Protein AF-A0A9E6ZPW3-F1 (afdb_monomer)

Sequence (59 aa):
MKDNRSLHDIIESLPNEFIEKIKSETDISVLTKMKKRLRNKDKIAVVEARIQNLNHLVA

Radius of gyration: 11.42 Å; Cα contacts (8 Å, |Δi|>4): 30; chains: 1; bounding box: 26×23×27 Å

Secondary structure (DSSP, 8-state):
------HHHHHHHS-HHHHHHHHH---HHHHHHHHHH---HHHHHHHHHHHHHHHHHH-

Foldseek 3Di:
DPPPDDLVNLLVPDDPVLLVVLVPDLDLVVLVVVLVVDPDPSSNVSSVVSSVVNVVVVD

Structure (mmCIF, N/CA/C/O backbone):
data_AF-A0A9E6ZPW3-F1
#
_entry.id   AF-A0A9E6ZPW3-F1
#
loop_
_atom_site.group_PDB
_atom_site.id
_atom_site.type_symbol
_atom_site.label_atom_id
_atom_site.label_alt_id
_atom_site.label_comp_id
_atom_site.label_asym_id
_atom_site.label_entity_id
_atom_site.label_seq_id
_atom_site.pdbx_PDB_ins_code
_atom_site.Cartn_x
_atom_site.Cartn_y
_atom_site.Cartn_z
_atom_site.occupancy
_atom_site.B_iso_or_equiv
_atom_site.auth_seq_id
_atom_site.auth_comp_id
_atom_site.auth_asym_id
_atom_site.auth_atom_id
_atom_site.pdbx_PDB_model_num
ATOM 1 N N . MET A 1 1 ? -8.038 -13.821 16.572 1.00 38.84 1 MET A N 1
ATOM 2 C CA . MET A 1 1 ? -8.812 -14.038 15.332 1.00 38.84 1 MET A CA 1
ATOM 3 C C . MET A 1 1 ? -7.973 -13.535 14.168 1.00 38.84 1 MET A C 1
ATOM 5 O O . MET A 1 1 ? -7.523 -12.397 14.231 1.00 38.84 1 MET A O 1
ATOM 9 N N . LYS A 1 2 ? -7.652 -14.389 13.188 1.00 48.53 2 LYS A N 1
ATOM 10 C CA . LYS A 1 2 ? -7.070 -13.940 11.915 1.00 48.53 2 LYS A CA 1
ATOM 11 C C . LYS A 1 2 ? -8.241 -13.415 11.088 1.00 48.53 2 LYS A C 1
ATOM 13 O O . LYS A 1 2 ? -9.118 -14.196 10.737 1.00 48.53 2 LYS A O 1
ATOM 18 N N . ASP A 1 3 ? -8.303 -12.104 10.892 1.00 57.88 3 ASP A N 1
ATOM 19 C CA . ASP A 1 3 ? -9.222 -11.490 9.935 1.00 57.88 3 ASP A CA 1
ATOM 20 C C . ASP A 1 3 ? -8.868 -12.043 8.547 1.00 57.88 3 ASP A C 1
ATOM 22 O O . ASP A 1 3 ? -7.850 -11.665 7.973 1.00 57.88 3 ASP A O 1
ATOM 26 N N . ASN A 1 4 ? -9.664 -12.980 8.030 1.00 64.12 4 ASN A N 1
ATOM 27 C CA . ASN A 1 4 ? -9.517 -13.545 6.681 1.00 64.12 4 ASN A CA 1
ATOM 28 C C . ASN A 1 4 ? -10.184 -12.637 5.627 1.00 64.12 4 ASN A C 1
ATOM 30 O O . ASN A 1 4 ? -10.771 -13.125 4.664 1.00 64.12 4 ASN A O 1
ATOM 34 N N . ARG A 1 5 ? -10.147 -11.314 5.821 1.00 75.25 5 ARG A N 1
ATOM 35 C CA . ARG A 1 5 ? -10.659 -10.372 4.819 1.00 75.25 5 ARG A CA 1
ATOM 36 C C . ARG A 1 5 ? -9.731 -10.385 3.612 1.00 75.25 5 ARG A C 1
ATOM 38 O O . ARG A 1 5 ? -8.508 -10.368 3.776 1.00 75.25 5 ARG A O 1
ATOM 45 N N . SER A 1 6 ? -10.302 -10.454 2.412 1.00 88.75 6 SER A N 1
ATOM 46 C CA . SER A 1 6 ? -9.494 -10.421 1.199 1.00 88.75 6 SER A CA 1
ATOM 47 C C . SER A 1 6 ? -8.859 -9.038 1.040 1.00 88.75 6 SER A C 1
ATOM 49 O O . SER A 1 6 ? -9.365 -8.033 1.547 1.00 88.75 6 SER A O 1
ATOM 51 N N . LEU A 1 7 ? -7.738 -8.964 0.317 1.00 88.38 7 LEU A N 1
ATOM 52 C CA . LEU A 1 7 ? -7.117 -7.673 0.019 1.00 88.38 7 LEU A CA 1
ATOM 53 C C . LEU A 1 7 ? -8.064 -6.769 -0.789 1.00 88.38 7 LEU A C 1
ATOM 55 O O . LEU A 1 7 ? -8.017 -5.553 -0.641 1.00 88.38 7 LEU A O 1
ATOM 59 N N . HIS A 1 8 ? -8.936 -7.365 -1.605 1.00 90.00 8 HIS A N 1
ATOM 60 C CA . HIS A 1 8 ? -9.950 -6.650 -2.369 1.00 90.00 8 HIS A CA 1
ATOM 61 C C . HIS A 1 8 ? -10.954 -5.945 -1.446 1.00 90.00 8 HIS A C 1
ATOM 63 O O . HIS A 1 8 ? -11.076 -4.725 -1.528 1.00 90.00 8 HIS A O 1
ATOM 69 N N . ASP A 1 9 ? -11.545 -6.664 -0.485 1.00 91.94 9 ASP A N 1
ATOM 70 C CA . ASP A 1 9 ? -12.499 -6.086 0.480 1.00 91.94 9 ASP A CA 1
ATOM 71 C C . ASP A 1 9 ? -11.849 -4.979 1.323 1.00 91.94 9 ASP A C 1
ATOM 73 O O . ASP A 1 9 ? -12.454 -3.952 1.636 1.00 91.94 9 ASP A O 1
ATOM 77 N N . ILE A 1 10 ? -10.578 -5.177 1.689 1.00 92.56 10 ILE A N 1
ATOM 78 C CA . ILE A 1 10 ? -9.796 -4.171 2.405 1.00 92.56 10 ILE A CA 1
ATOM 79 C C . ILE A 1 10 ? -9.662 -2.900 1.560 1.00 92.56 10 ILE A C 1
ATOM 81 O O . ILE A 1 10 ? -9.903 -1.809 2.075 1.00 92.56 10 ILE A O 1
ATOM 85 N N . ILE A 1 11 ? -9.293 -3.021 0.284 1.00 91.38 11 ILE A N 1
ATOM 86 C CA . ILE A 1 11 ? -9.129 -1.874 -0.616 1.00 91.38 11 ILE A CA 1
ATOM 87 C C . ILE A 1 11 ? -10.446 -1.109 -0.770 1.00 91.38 11 ILE A C 1
ATOM 89 O O . ILE A 1 11 ? -10.429 0.115 -0.666 1.00 91.38 11 ILE A O 1
ATOM 93 N N . GLU A 1 12 ? -11.568 -1.807 -0.951 1.00 92.56 12 GLU A N 1
ATOM 94 C CA . GLU A 1 12 ? -12.891 -1.182 -1.093 1.00 92.56 12 GLU A CA 1
ATOM 95 C C . GLU A 1 12 ? -13.353 -0.455 0.177 1.00 92.56 12 GLU A C 1
ATOM 97 O O . GLU A 1 12 ? -14.064 0.545 0.104 1.00 92.56 12 GLU A O 1
ATOM 102 N N . SER A 1 13 ? -12.917 -0.918 1.351 1.00 93.00 13 SER A N 1
ATOM 103 C CA . SER A 1 13 ? -13.269 -0.304 2.639 1.00 93.00 13 SER A CA 1
ATOM 104 C C . SER A 1 13 ? -12.449 0.943 2.998 1.00 93.00 13 SER A C 1
ATOM 106 O O . SER A 1 13 ? -12.787 1.665 3.942 1.00 93.00 13 SER 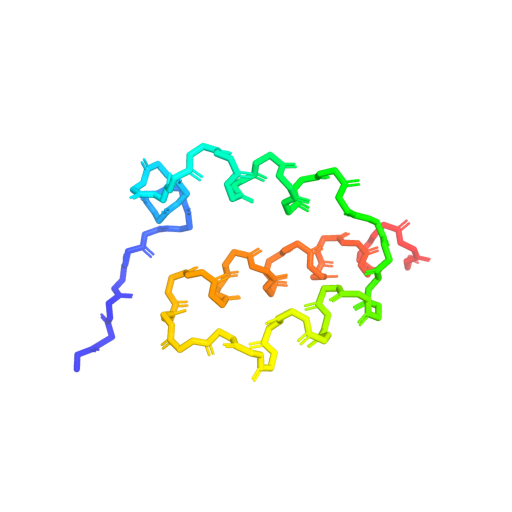A O 1
ATOM 108 N N . LEU A 1 14 ? -11.340 1.197 2.296 1.00 94.88 14 LEU A N 1
ATOM 109 C CA . LEU A 1 14 ? -10.425 2.293 2.603 1.00 94.88 14 LEU A CA 1
ATOM 110 C C . LEU A 1 14 ? -10.756 3.560 1.798 1.00 94.88 14 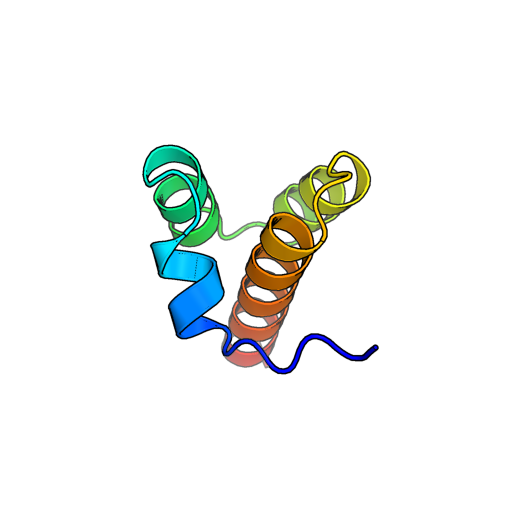LEU A C 1
ATOM 112 O O . LEU A 1 14 ? -11.296 3.482 0.700 1.00 94.88 14 LEU A O 1
ATOM 116 N N . PRO A 1 15 ? -10.389 4.757 2.297 1.00 96.69 15 PRO A N 1
ATOM 117 C CA . PRO A 1 15 ? -10.631 5.999 1.567 1.00 96.69 15 PRO A CA 1
ATOM 118 C C . PRO A 1 15 ? -9.967 6.000 0.184 1.00 96.69 15 PRO A C 1
ATOM 120 O O . PRO A 1 15 ? -8.765 5.742 0.082 1.00 96.69 15 PRO A O 1
ATOM 123 N N . ASN A 1 16 ? -10.714 6.387 -0.854 1.00 94.38 16 ASN A N 1
ATOM 124 C CA . ASN A 1 16 ? -10.220 6.436 -2.236 1.00 94.38 16 ASN A CA 1
ATOM 125 C C . ASN A 1 16 ? -8.931 7.259 -2.381 1.00 94.38 16 ASN A C 1
ATOM 127 O O . ASN A 1 16 ? -7.998 6.820 -3.042 1.00 94.38 16 ASN A O 1
ATOM 131 N N . GLU A 1 17 ? -8.830 8.405 -1.700 1.00 96.06 17 GLU A N 1
ATOM 132 C CA . GLU A 1 17 ? -7.617 9.240 -1.706 1.00 96.06 17 GLU A CA 1
ATOM 133 C C . GLU A 1 17 ? -6.377 8.465 -1.233 1.00 96.06 17 GLU A C 1
ATOM 135 O O . GLU A 1 17 ? -5.289 8.593 -1.794 1.00 96.06 17 GLU A O 1
ATOM 140 N N . PHE A 1 18 ? -6.540 7.621 -0.210 1.00 95.50 18 PHE A N 1
ATOM 141 C CA . PHE A 1 18 ? -5.453 6.784 0.277 1.00 95.50 18 PHE A CA 1
ATOM 142 C C . PHE A 1 18 ? -5.063 5.739 -0.770 1.00 95.50 18 PHE A C 1
ATOM 144 O O . PHE A 1 18 ? -3.878 5.580 -1.050 1.00 95.50 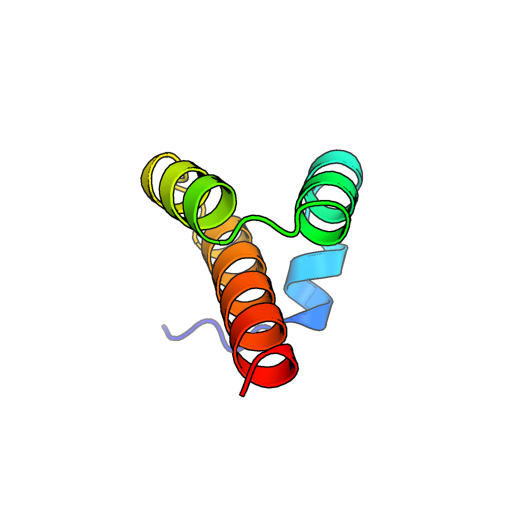18 PHE A O 1
ATOM 151 N N . ILE A 1 19 ? -6.042 5.056 -1.367 1.00 96.06 19 ILE A N 1
ATOM 152 C CA . ILE A 1 19 ? -5.794 4.021 -2.375 1.00 96.06 19 ILE A CA 1
ATOM 153 C C . ILE A 1 19 ? -5.087 4.593 -3.603 1.00 96.06 19 ILE A C 1
ATOM 155 O O . ILE A 1 19 ? -4.076 4.034 -4.031 1.00 96.06 19 ILE A O 1
ATOM 159 N N . GLU A 1 20 ? -5.559 5.718 -4.131 1.00 96.00 20 GLU A N 1
ATOM 160 C CA . GLU A 1 20 ? -4.951 6.359 -5.298 1.00 96.00 20 GLU A CA 1
ATOM 161 C C . GLU A 1 20 ? -3.523 6.821 -5.004 1.00 96.00 20 GLU A C 1
ATOM 163 O O . GLU A 1 20 ? -2.621 6.560 -5.799 1.00 96.00 20 GLU A O 1
ATOM 168 N N . LYS A 1 21 ? -3.271 7.364 -3.807 1.00 96.12 21 LYS A N 1
ATOM 169 C CA . LYS A 1 21 ? -1.915 7.710 -3.366 1.00 96.12 21 LYS A CA 1
ATOM 170 C C . LYS A 1 21 ? -0.977 6.501 -3.319 1.00 96.12 21 LYS A C 1
ATOM 172 O O . LYS A 1 21 ? 0.177 6.609 -3.729 1.00 96.12 21 LYS A O 1
ATOM 177 N N . ILE A 1 22 ? -1.438 5.357 -2.804 1.00 96.25 22 ILE A N 1
ATOM 178 C CA . ILE A 1 22 ? -0.612 4.140 -2.757 1.00 96.25 22 ILE A CA 1
ATOM 179 C C . ILE A 1 22 ? -0.373 3.581 -4.163 1.00 96.25 22 ILE A C 1
ATOM 181 O O . ILE A 1 22 ? 0.739 3.147 -4.461 1.00 96.25 22 ILE A O 1
ATOM 185 N N . LYS A 1 23 ? -1.382 3.605 -5.041 1.00 94.00 23 LYS A N 1
ATOM 186 C CA . LYS A 1 23 ? -1.242 3.165 -6.437 1.00 94.00 23 LYS A CA 1
ATOM 187 C C . LYS A 1 23 ? -0.250 4.024 -7.218 1.00 94.00 23 LYS A C 1
ATOM 189 O O . LYS A 1 23 ? 0.549 3.466 -7.965 1.00 94.00 23 LYS A O 1
ATOM 194 N N . SER A 1 24 ? -0.292 5.347 -7.051 1.00 95.44 24 SER A N 1
ATOM 195 C CA . SER A 1 24 ? 0.583 6.273 -7.778 1.00 95.44 24 SER A CA 1
ATOM 196 C C . SER A 1 24 ? 2.030 6.249 -7.293 1.00 95.44 24 SER A C 1
ATOM 198 O O . SER A 1 24 ? 2.928 6.633 -8.031 1.00 95.44 24 SER A O 1
ATOM 200 N N . GLU A 1 25 ? 2.269 5.818 -6.054 1.00 96.75 25 GLU A N 1
ATOM 201 C CA . GLU A 1 25 ? 3.612 5.761 -5.491 1.00 96.75 25 GLU A CA 1
ATOM 202 C C . GLU A 1 25 ? 4.408 4.572 -6.058 1.00 96.75 25 GLU A C 1
ATOM 204 O O . GLU A 1 25 ? 3.927 3.429 -6.119 1.00 96.75 25 GLU A O 1
ATOM 209 N N . THR A 1 26 ? 5.643 4.855 -6.470 1.00 94.81 26 THR A N 1
ATOM 210 C CA . THR A 1 26 ? 6.589 3.892 -7.056 1.00 94.81 26 THR A CA 1
ATOM 211 C C . THR A 1 26 ? 7.885 3.790 -6.257 1.00 94.81 26 THR A C 1
ATOM 213 O O . THR A 1 26 ? 8.626 2.825 -6.436 1.00 94.81 26 THR A O 1
ATOM 216 N N . ASP A 1 27 ? 8.171 4.737 -5.359 1.00 95.69 27 ASP A N 1
ATOM 217 C CA . ASP A 1 27 ? 9.334 4.667 -4.480 1.00 95.69 27 ASP A CA 1
ATOM 218 C C . ASP A 1 27 ? 9.035 3.791 -3.251 1.00 95.69 27 ASP A C 1
ATOM 220 O O . ASP A 1 27 ? 8.297 4.151 -2.322 1.00 95.69 27 ASP A O 1
ATOM 224 N N . ILE A 1 28 ? 9.680 2.624 -3.213 1.00 95.06 28 ILE A N 1
ATOM 225 C CA . ILE A 1 28 ? 9.601 1.668 -2.103 1.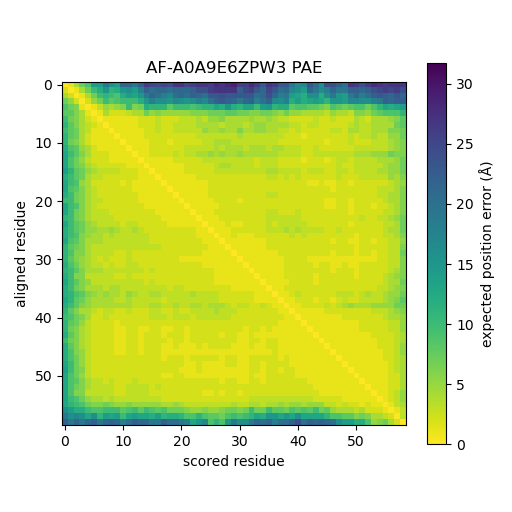00 95.06 28 ILE A CA 1
ATOM 226 C C . ILE A 1 28 ? 10.037 2.306 -0.775 1.00 95.06 28 ILE A C 1
ATOM 228 O O . ILE A 1 28 ? 9.477 1.987 0.281 1.00 95.06 28 ILE A O 1
ATOM 232 N N . SER A 1 29 ? 10.994 3.234 -0.791 1.00 95.81 29 SER A N 1
ATOM 233 C CA . SER A 1 29 ? 11.455 3.940 0.406 1.00 95.81 29 SER A CA 1
ATOM 234 C C . SER A 1 29 ? 10.361 4.834 0.982 1.00 95.81 29 SER A C 1
ATOM 236 O O . SER A 1 29 ? 10.188 4.884 2.207 1.00 95.81 29 SER A O 1
ATOM 238 N N . VAL A 1 30 ? 9.592 5.513 0.126 1.00 96.31 30 VAL A N 1
ATOM 239 C CA . VAL A 1 30 ? 8.455 6.345 0.545 1.00 96.31 30 VAL A CA 1
ATOM 240 C C . VAL A 1 30 ? 7.347 5.474 1.129 1.00 96.31 30 VAL A C 1
ATOM 242 O O . VAL A 1 30 ? 6.894 5.739 2.249 1.00 96.31 30 VAL A O 1
ATOM 245 N N . LEU A 1 31 ? 6.979 4.384 0.452 1.00 96.50 31 LEU A N 1
ATOM 246 C CA . LEU A 1 31 ? 5.991 3.418 0.950 1.00 96.50 31 LEU A CA 1
ATOM 247 C C . LEU A 1 31 ? 6.410 2.820 2.300 1.00 96.50 31 LEU A C 1
ATOM 249 O O . LEU A 1 31 ? 5.610 2.749 3.235 1.00 96.50 31 LEU A O 1
ATOM 253 N N . THR A 1 32 ? 7.688 2.473 2.454 1.00 96.44 32 THR A N 1
ATOM 254 C CA . THR A 1 32 ? 8.236 1.927 3.704 1.00 96.44 32 THR A CA 1
ATOM 255 C C . THR A 1 32 ? 8.177 2.945 4.845 1.00 96.44 32 THR A C 1
ATOM 257 O O . THR A 1 32 ? 7.809 2.601 5.973 1.00 96.44 32 THR A O 1
ATOM 260 N N . LYS A 1 33 ? 8.499 4.218 4.580 1.00 96.94 33 LYS A N 1
ATOM 261 C CA . LYS A 1 33 ? 8.351 5.300 5.569 1.00 96.94 33 LYS A CA 1
ATOM 262 C C . LYS A 1 33 ? 6.882 5.526 5.931 1.00 96.94 33 LYS A C 1
ATOM 264 O O . LYS A 1 33 ? 6.584 5.747 7.105 1.00 96.94 33 LYS A O 1
ATOM 269 N N . MET A 1 34 ? 5.972 5.444 4.959 1.00 95.12 34 MET A N 1
ATOM 270 C CA . MET A 1 34 ? 4.534 5.594 5.184 1.00 95.12 34 MET A CA 1
ATOM 271 C C . MET A 1 34 ? 3.992 4.472 6.071 1.00 95.12 34 MET A C 1
ATOM 273 O O . MET A 1 34 ? 3.358 4.761 7.085 1.00 95.12 34 MET A O 1
ATOM 277 N N . LYS A 1 35 ? 4.335 3.215 5.766 1.00 95.81 35 LYS A N 1
ATOM 278 C CA . LYS A 1 35 ? 3.995 2.033 6.571 1.00 95.81 35 LYS A CA 1
ATOM 279 C C . LYS A 1 35 ? 4.336 2.220 8.051 1.00 95.81 35 LYS A C 1
ATOM 281 O O . LYS A 1 35 ? 3.491 1.970 8.902 1.00 95.81 35 LYS A O 1
ATOM 286 N N . LYS A 1 36 ? 5.539 2.720 8.366 1.00 95.56 36 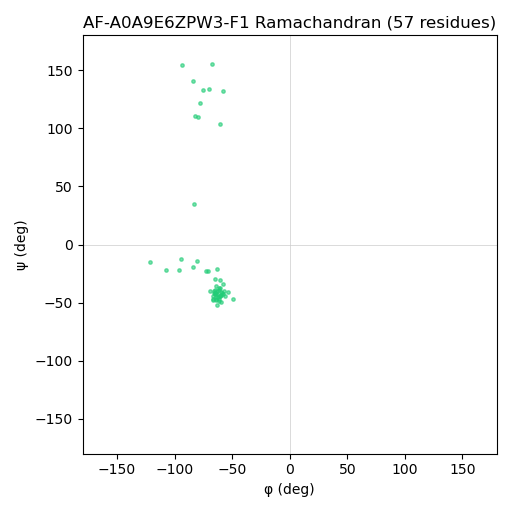LYS A N 1
ATOM 287 C CA . LYS A 1 36 ? 5.998 2.941 9.754 1.00 95.56 36 LYS A CA 1
ATOM 288 C C . LYS A 1 36 ? 5.164 3.964 10.538 1.00 95.56 36 LYS A C 1
ATOM 290 O O . LYS A 1 36 ? 5.208 3.962 11.763 1.00 95.56 36 LYS A O 1
ATOM 295 N N . ARG A 1 37 ? 4.434 4.851 9.855 1.00 95.06 37 ARG A N 1
ATOM 296 C CA . ARG A 1 37 ? 3.590 5.889 10.474 1.00 95.06 37 ARG A CA 1
ATOM 297 C C . ARG A 1 37 ? 2.131 5.455 10.628 1.00 95.06 37 ARG A C 1
ATOM 299 O O . ARG A 1 37 ? 1.368 6.126 11.320 1.00 95.06 37 ARG A O 1
ATOM 306 N N . LEU A 1 38 ? 1.728 4.360 9.985 1.00 95.00 38 LEU A N 1
ATOM 307 C CA . LEU A 1 38 ? 0.362 3.854 10.027 1.00 95.00 38 LEU A CA 1
ATOM 308 C C . LEU A 1 38 ? 0.143 2.992 11.275 1.00 95.00 38 LEU A C 1
ATOM 310 O O . LEU A 1 38 ? 0.997 2.207 11.668 1.00 95.00 38 LEU A O 1
ATOM 314 N N . ARG A 1 39 ? -1.039 3.130 11.884 1.00 94.88 39 ARG A N 1
ATOM 315 C CA . ARG A 1 39 ? -1.510 2.255 12.976 1.00 94.88 39 ARG A CA 1
ATOM 316 C C . ARG A 1 39 ? -2.619 1.299 12.538 1.00 94.88 39 ARG A C 1
ATOM 318 O O . ARG A 1 39 ? -2.848 0.280 13.179 1.00 94.88 39 ARG A O 1
ATOM 325 N N . ASN A 1 40 ? -3.318 1.636 11.455 1.00 94.56 40 ASN A N 1
ATOM 326 C CA . ASN A 1 40 ? -4.394 0.824 10.903 1.00 94.56 40 ASN A CA 1
ATOM 327 C C . ASN A 1 40 ? -3.790 -0.345 10.102 1.00 94.56 40 ASN A C 1
ATOM 329 O O . ASN A 1 40 ? -3.034 -0.117 9.157 1.00 94.56 40 ASN A O 1
ATOM 333 N N . LYS A 1 41 ? -4.136 -1.577 10.491 1.00 93.31 41 LYS A N 1
ATOM 334 C CA . LYS A 1 41 ? -3.611 -2.812 9.888 1.00 93.31 41 LYS A CA 1
ATOM 335 C C . LYS A 1 41 ? -4.007 -2.975 8.419 1.00 93.31 41 LYS A C 1
ATOM 337 O O . LYS A 1 41 ? -3.178 -3.410 7.632 1.00 93.31 41 LYS A O 1
ATOM 342 N N . ASP A 1 42 ? -5.206 -2.550 8.044 1.00 94.62 42 ASP A N 1
ATOM 343 C CA . ASP A 1 42 ? -5.717 -2.623 6.673 1.00 94.62 42 ASP A CA 1
ATOM 344 C C . ASP A 1 42 ? -4.921 -1.692 5.753 1.00 94.62 42 ASP A C 1
ATOM 346 O O . ASP A 1 42 ? -4.443 -2.093 4.693 1.00 94.62 42 ASP A O 1
ATOM 350 N N . LYS A 1 43 ? -4.660 -0.461 6.213 1.00 95.88 43 LYS A N 1
ATOM 351 C CA . LYS A 1 43 ? -3.784 0.476 5.491 1.00 95.88 43 LYS A CA 1
ATOM 352 C C . LYS A 1 43 ? -2.362 -0.068 5.348 1.00 95.88 43 LYS A C 1
ATOM 354 O O . LYS A 1 43 ? -1.741 0.124 4.307 1.00 95.88 43 LYS A O 1
ATOM 359 N N . ILE A 1 44 ? -1.841 -0.733 6.381 1.00 96.38 44 ILE A N 1
ATOM 360 C CA . ILE A 1 44 ? -0.515 -1.367 6.338 1.00 96.38 44 ILE A CA 1
ATOM 361 C C . ILE A 1 44 ? -0.491 -2.491 5.297 1.00 96.38 44 ILE A C 1
ATOM 363 O O . ILE A 1 44 ? 0.425 -2.509 4.478 1.00 96.38 44 ILE A O 1
ATOM 367 N N . ALA A 1 45 ? -1.501 -3.365 5.282 1.00 95.00 45 ALA A N 1
ATOM 368 C CA . ALA A 1 45 ? -1.592 -4.482 4.344 1.00 95.00 45 ALA A CA 1
ATOM 369 C C . ALA A 1 45 ? -1.599 -4.011 2.880 1.00 95.00 45 ALA A C 1
ATOM 371 O O . ALA A 1 45 ? -0.881 -4.564 2.049 1.00 95.00 45 ALA A O 1
ATOM 372 N N . VAL A 1 46 ? -2.333 -2.937 2.567 1.00 95.69 46 VAL A N 1
ATOM 373 C CA . VAL A 1 46 ? -2.351 -2.355 1.212 1.00 95.69 46 VAL A CA 1
ATOM 374 C C . VAL A 1 46 ? -0.982 -1.803 0.806 1.00 95.69 46 VAL A C 1
ATOM 376 O O .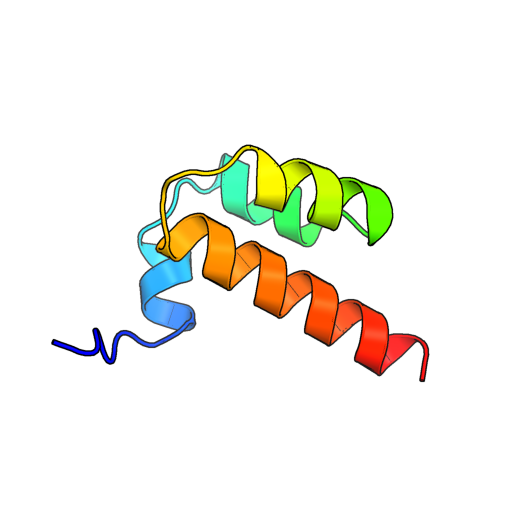 VAL A 1 46 ? -0.535 -2.016 -0.321 1.00 95.69 46 VAL A O 1
ATOM 379 N N . VAL A 1 47 ? -0.278 -1.132 1.721 1.00 96.75 47 VAL A N 1
ATOM 380 C CA . VAL A 1 47 ? 1.081 -0.628 1.460 1.00 96.75 47 VAL A CA 1
ATOM 381 C C . VAL A 1 47 ? 2.069 -1.779 1.259 1.00 96.75 47 VAL A C 1
ATOM 383 O O . VAL A 1 47 ? 2.904 -1.717 0.359 1.00 96.75 47 VAL A O 1
ATOM 386 N N . GLU A 1 48 ? 1.981 -2.838 2.064 1.00 96.06 48 GLU A N 1
ATOM 387 C CA . GLU A 1 48 ? 2.822 -4.030 1.9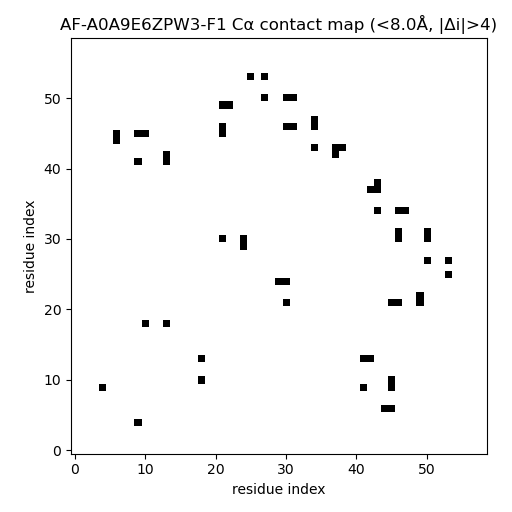16 1.00 96.06 48 GLU A CA 1
ATOM 388 C C . GLU A 1 48 ? 2.590 -4.729 0.578 1.00 96.06 48 GLU A C 1
ATOM 390 O O . GLU A 1 48 ? 3.562 -5.034 -0.112 1.00 96.06 48 GLU A O 1
ATOM 395 N N . ALA A 1 49 ? 1.331 -4.910 0.177 1.00 95.00 49 ALA A N 1
ATOM 396 C CA . ALA A 1 49 ? 0.987 -5.479 -1.121 1.00 95.00 49 ALA A CA 1
ATOM 397 C C . ALA A 1 49 ? 1.553 -4.637 -2.274 1.00 95.00 49 ALA A C 1
ATOM 399 O O . ALA A 1 49 ? 2.107 -5.177 -3.231 1.00 95.00 49 ALA A O 1
ATOM 400 N N . ARG A 1 50 ? 1.497 -3.301 -2.169 1.00 95.56 50 ARG A N 1
ATOM 401 C CA . ARG A 1 50 ? 2.099 -2.416 -3.174 1.00 95.56 50 ARG A CA 1
ATOM 402 C C . ARG A 1 50 ? 3.619 -2.564 -3.240 1.00 95.56 50 ARG A C 1
ATOM 404 O O . ARG A 1 50 ? 4.158 -2.660 -4.339 1.00 95.56 50 ARG A O 1
ATOM 411 N N . ILE A 1 51 ? 4.303 -2.609 -2.096 1.00 96.19 51 ILE A N 1
ATOM 412 C CA . ILE A 1 51 ? 5.757 -2.832 -2.034 1.00 96.19 51 ILE A CA 1
ATOM 413 C C . ILE A 1 51 ? 6.122 -4.184 -2.656 1.00 96.19 51 ILE A C 1
ATOM 415 O O . ILE A 1 51 ? 7.077 -4.263 -3.424 1.00 96.19 51 ILE A O 1
ATOM 419 N N . GLN A 1 52 ? 5.371 -5.244 -2.344 1.00 95.00 52 GLN A N 1
ATOM 420 C CA . GLN A 1 52 ? 5.584 -6.565 -2.936 1.00 95.00 52 GLN A CA 1
ATOM 421 C C . GLN A 1 52 ? 5.434 -6.508 -4.456 1.00 95.00 52 GLN A C 1
ATOM 423 O O . GLN A 1 52 ? 6.361 -6.916 -5.148 1.00 95.00 52 GLN A O 1
ATOM 428 N N . ASN A 1 53 ? 4.350 -5.919 -4.968 1.00 94.00 53 ASN A N 1
ATOM 429 C CA . ASN A 1 53 ? 4.139 -5.761 -6.408 1.00 94.00 53 ASN A CA 1
ATOM 430 C C . ASN A 1 53 ? 5.294 -5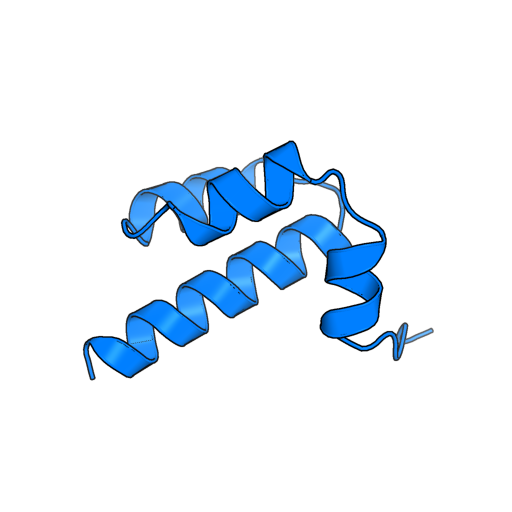.007 -7.085 1.00 94.00 53 ASN A C 1
ATOM 432 O O . ASN A 1 53 ? 5.764 -5.439 -8.129 1.00 94.00 53 ASN A O 1
ATOM 436 N N . LEU A 1 54 ? 5.785 -3.914 -6.493 1.00 94.31 54 LEU A N 1
ATOM 437 C CA . LEU A 1 54 ? 6.915 -3.161 -7.049 1.00 94.31 54 LEU A CA 1
ATOM 438 C C . LEU A 1 54 ? 8.212 -3.979 -7.060 1.00 94.31 54 LEU A C 1
ATOM 440 O O . LEU A 1 54 ? 8.912 -3.979 -8.065 1.00 94.31 54 LEU A O 1
ATOM 444 N N . ASN A 1 55 ? 8.510 -4.715 -5.986 1.00 93.25 55 ASN A N 1
ATOM 445 C CA . ASN A 1 55 ? 9.676 -5.602 -5.953 1.00 93.25 55 ASN A CA 1
ATOM 446 C C . ASN A 1 55 ? 9.596 -6.710 -7.016 1.00 93.25 55 ASN A C 1
ATOM 448 O O . ASN A 1 55 ? 10.616 -7.044 -7.604 1.00 93.25 55 ASN A O 1
ATOM 452 N N . HIS A 1 56 ? 8.405 -7.257 -7.283 1.00 92.44 56 HIS A N 1
ATOM 453 C CA . HIS A 1 56 ? 8.214 -8.297 -8.304 1.00 92.44 56 HIS A CA 1
ATOM 454 C C . HIS A 1 56 ? 8.351 -7.766 -9.738 1.00 92.44 56 HIS A C 1
ATOM 456 O O . HIS A 1 56 ? 8.608 -8.550 -10.636 1.00 92.44 56 HIS A O 1
ATOM 462 N N . LEU A 1 57 ? 8.153 -6.464 -9.966 1.00 81.88 57 LEU A N 1
ATOM 463 C CA . LEU A 1 57 ? 8.313 -5.842 -11.288 1.00 81.88 57 LEU A CA 1
ATOM 464 C C . LEU A 1 57 ? 9.767 -5.470 -11.609 1.00 81.88 57 LEU A C 1
ATOM 466 O O . LEU A 1 57 ? 10.086 -5.211 -12.766 1.00 81.88 57 LEU A O 1
ATOM 470 N N . VAL A 1 58 ? 10.618 -5.371 -10.586 1.00 70.69 58 VAL A N 1
ATOM 471 C CA . VAL A 1 58 ? 12.047 -5.041 -10.717 1.00 70.69 58 VAL A CA 1
ATOM 472 C C . VAL A 1 58 ? 12.920 -6.304 -10.739 1.00 70.69 58 VAL A C 1
ATOM 474 O O . VAL A 1 58 ? 14.046 -6.244 -11.229 1.00 70.69 58 VAL A O 1
ATOM 477 N N . ALA A 1 59 ? 12.410 -7.419 -10.204 1.00 53.09 59 ALA A N 1
A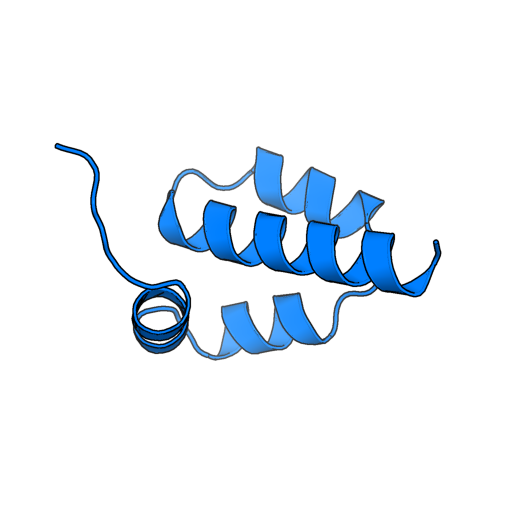TOM 478 C CA . ALA A 1 59 ? 13.040 -8.740 -10.229 1.00 53.09 59 ALA A CA 1
ATOM 479 C C . ALA A 1 59 ? 12.822 -9.452 -11.572 1.00 53.09 59 ALA A C 1
ATOM 481 O O . ALA A 1 59 ? 13.768 -10.146 -12.006 1.00 53.09 59 ALA A O 1
#

Solvent-accessible surface area (backbone atoms only — not comparable to full-atom values): 3679 Å² total; per-residue (Å²): 133,83,82,84,70,50,72,64,61,48,57,73,72,46,60,64,71,57,53,53,53,56,69,73,55,79,56,58,69,58,49,53,57,50,45,76,73,53,84,54,64,64,66,37,50,55,46,50,52,46,46,50,54,53,53,64,75,76,105

Mean predicted aligned error: 4.3 Å

Organism: NCBI:txid2926907

pLDDT: mean 90.17, std 12.6, range [38.84, 96.94]